Protein AF-A0A7S2AEW8-F1 (afdb_monomer)

Sequence (109 aa):
WAVDGKALKRGNPLRYVNGARTPAQRRRVNVVGVKLEDGQAWYATTRPVPAGTEFLIDYGPGYWEAYEACWGRPERLRAKVRQLRAELRAARPGKRRRLEEALEDAEDE

Organism: NCBI:txid327968

Secondary structure (DSSP, 8-state):
-----SS--SS-GGGGPEE--SHHHHTT--EEEEE-TTS-EEEEESS---TTPPPEE---HHHHHHHIIIIIHHHHHHHHHHHHHHHHHH--HHHHHHHHHHHHHHH--

pLDDT: mean 92.84, std 4.63, range [65.62, 98.31]

Structure (mmCIF, N/CA/C/O backbone):
data_AF-A0A7S2AEW8-F1
#
_entry.id   AF-A0A7S2AEW8-F1
#
loop_
_atom_site.group_PDB
_atom_site.id
_atom_site.type_symbol
_atom_site.label_atom_id
_atom_site.label_alt_id
_atom_site.label_comp_id
_atom_site.label_asym_id
_atom_site.label_entity_id
_atom_site.label_seq_id
_atom_site.pdbx_PDB_ins_code
_atom_site.Cartn_x
_atom_site.Cartn_y
_atom_site.Cartn_z
_atom_site.occupancy
_atom_site.B_iso_or_equiv
_atom_site.auth_seq_id
_atom_site.auth_comp_id
_atom_site.auth_asym_id
_atom_site.auth_atom_id
_atom_site.pdbx_PDB_model_num
ATOM 1 N N . TRP A 1 1 ? 6.025 6.444 17.823 1.00 65.62 1 TRP A N 1
ATOM 2 C CA . TRP A 1 1 ? 6.005 4.992 18.084 1.00 65.62 1 TRP A CA 1
ATOM 3 C C . TRP A 1 1 ? 5.334 4.309 16.900 1.00 65.62 1 TRP A C 1
ATOM 5 O O . TRP A 1 1 ? 4.469 4.929 16.292 1.00 65.62 1 TRP A O 1
ATOM 15 N N . ALA A 1 2 ? 5.759 3.100 16.537 1.00 81.56 2 ALA A N 1
ATOM 16 C CA . ALA A 1 2 ? 5.216 2.344 15.406 1.00 81.56 2 ALA A CA 1
ATOM 17 C C . ALA A 1 2 ? 4.875 0.917 15.857 1.00 81.56 2 ALA A C 1
ATOM 19 O O . ALA A 1 2 ? 5.583 0.363 16.697 1.00 81.56 2 ALA A O 1
ATOM 20 N N . VAL A 1 3 ? 3.805 0.337 15.305 1.00 86.12 3 VAL A N 1
ATOM 21 C CA . VAL A 1 3 ? 3.440 -1.075 15.508 1.00 86.12 3 VAL A CA 1
ATOM 22 C C . VAL A 1 3 ? 3.792 -1.845 14.251 1.00 86.12 3 VAL A C 1
ATOM 24 O O . VAL A 1 3 ? 3.250 -1.553 13.187 1.00 86.12 3 VAL A O 1
ATOM 27 N N . ASP A 1 4 ? 4.658 -2.848 14.375 1.00 89.06 4 ASP A N 1
ATOM 28 C CA . ASP A 1 4 ? 4.974 -3.747 13.268 1.00 89.06 4 ASP A CA 1
ATOM 29 C C . ASP A 1 4 ? 4.266 -5.103 13.433 1.00 89.06 4 ASP A C 1
ATOM 31 O O . ASP A 1 4 ? 4.612 -5.924 14.283 1.00 89.06 4 ASP A O 1
ATOM 35 N N . GLY A 1 5 ? 3.272 -5.357 12.578 1.00 89.19 5 GLY A N 1
ATOM 36 C CA . GLY A 1 5 ? 2.552 -6.633 12.500 1.00 89.19 5 GLY A CA 1
ATOM 37 C C . GLY A 1 5 ? 3.249 -7.712 11.655 1.00 89.19 5 GLY A C 1
ATOM 38 O O . GLY A 1 5 ? 2.657 -8.763 11.378 1.00 89.19 5 GLY A O 1
ATOM 39 N N . LYS A 1 6 ? 4.478 -7.483 11.171 1.00 89.38 6 LYS A N 1
ATOM 40 C CA . LYS A 1 6 ? 5.171 -8.394 10.246 1.00 89.38 6 LYS A CA 1
ATOM 41 C C . LYS A 1 6 ? 5.525 -9.729 10.892 1.00 89.38 6 LYS A C 1
ATOM 43 O O . LYS A 1 6 ? 5.270 -10.762 10.266 1.00 89.38 6 LYS A O 1
ATOM 48 N N . ALA A 1 7 ? 6.088 -9.725 12.100 1.00 89.38 7 ALA A N 1
ATOM 49 C CA . ALA A 1 7 ? 6.563 -10.939 12.772 1.00 89.38 7 ALA A CA 1
ATOM 50 C C . ALA A 1 7 ? 5.416 -11.802 13.327 1.00 89.38 7 ALA A C 1
ATOM 52 O O . ALA A 1 7 ? 5.445 -13.027 13.212 1.00 89.38 7 ALA A O 1
ATOM 53 N N . LEU A 1 8 ? 4.374 -11.172 13.874 1.00 86.62 8 LEU A N 1
ATOM 54 C CA . LEU A 1 8 ? 3.262 -11.870 14.512 1.00 86.62 8 LEU A CA 1
ATOM 55 C C . LEU A 1 8 ? 2.318 -12.477 13.463 1.00 86.62 8 LEU A C 1
ATOM 57 O O . LEU A 1 8 ? 1.569 -11.762 12.806 1.00 86.62 8 LEU A O 1
ATOM 61 N N . LYS A 1 9 ? 2.346 -13.804 13.290 1.00 85.19 9 LYS A N 1
ATOM 62 C CA . LYS A 1 9 ? 1.528 -14.509 12.279 1.00 85.19 9 LYS A CA 1
ATOM 63 C C . LYS A 1 9 ? 0.192 -15.046 12.798 1.00 85.19 9 LYS A C 1
ATOM 65 O O . LYS A 1 9 ? -0.682 -15.349 11.988 1.00 85.19 9 LYS A O 1
ATOM 70 N N . ARG A 1 10 ? 0.039 -15.175 14.119 1.00 90.25 10 ARG A N 1
ATOM 71 C CA . ARG A 1 10 ? -1.149 -15.718 14.803 1.00 90.25 10 ARG A CA 1
ATOM 72 C C . ARG A 1 10 ? -1.685 -14.702 15.810 1.00 90.25 10 ARG A C 1
ATOM 74 O O . ARG A 1 10 ? -0.917 -13.905 16.331 1.00 90.25 10 ARG A O 1
ATOM 81 N N . GLY A 1 11 ? -2.991 -14.728 16.068 1.00 88.81 11 GLY A N 1
ATOM 82 C CA . GLY A 1 11 ? -3.638 -13.875 17.076 1.00 88.81 11 GLY A CA 1
ATOM 83 C C . GLY A 1 11 ? -3.923 -12.431 16.648 1.00 88.81 11 GLY A C 1
ATOM 84 O O . GLY A 1 11 ? -4.683 -11.754 17.325 1.00 88.81 11 GLY A O 1
ATOM 85 N N . ASN A 1 12 ? -3.389 -11.967 15.513 1.00 90.56 12 ASN A N 1
ATOM 86 C CA . ASN A 1 12 ? -3.696 -10.646 14.962 1.00 90.56 12 ASN A CA 1
ATOM 87 C C . ASN A 1 12 ? -4.195 -10.762 13.511 1.00 90.56 12 ASN A C 1
ATOM 89 O O . ASN A 1 12 ? -3.375 -10.793 12.589 1.00 90.56 12 ASN A O 1
ATOM 93 N N . PRO A 1 13 ? -5.517 -10.841 13.284 1.00 92.88 13 PRO A N 1
ATOM 94 C CA . PRO A 1 13 ? -6.077 -10.900 11.937 1.00 92.88 13 PRO A CA 1
ATOM 95 C C . PRO A 1 13 ? -5.991 -9.559 11.189 1.00 92.88 13 PRO A C 1
ATOM 97 O O . PRO A 1 13 ? -5.995 -9.557 9.959 1.00 92.88 13 PRO A O 1
ATOM 100 N N . LEU A 1 14 ? -5.852 -8.423 11.888 1.00 93.88 14 LEU A N 1
ATOM 101 C CA . LEU A 1 14 ? -5.853 -7.093 11.261 1.00 93.88 14 LEU A CA 1
ATOM 102 C C . LEU A 1 14 ? -4.667 -6.882 10.311 1.00 93.88 14 LEU A C 1
ATOM 104 O O . LEU A 1 14 ? -4.773 -6.116 9.360 1.00 93.88 14 LEU A O 1
ATOM 108 N N . ARG A 1 15 ? -3.569 -7.629 10.491 1.00 93.69 15 ARG A N 1
ATOM 109 C CA . ARG A 1 15 ? -2.406 -7.617 9.582 1.00 93.69 15 ARG A CA 1
ATOM 110 C C . ARG A 1 15 ? -2.723 -8.031 8.137 1.00 93.69 15 ARG A C 1
ATOM 112 O O . ARG A 1 15 ? -1.866 -7.875 7.274 1.00 93.69 15 ARG A O 1
ATOM 119 N N . TYR A 1 16 ? -3.886 -8.638 7.904 1.00 94.88 16 TYR A N 1
ATOM 120 C CA . TYR A 1 16 ? -4.327 -9.117 6.593 1.00 94.88 16 TYR A CA 1
ATOM 121 C C . TYR A 1 16 ? -5.391 -8.218 5.951 1.00 94.88 16 TYR A C 1
ATOM 123 O O . TYR A 1 16 ? -5.797 -8.482 4.824 1.00 94.88 16 TYR A O 1
ATOM 131 N N . VAL A 1 17 ? -5.861 -7.178 6.647 1.00 96.62 17 VAL A N 1
ATOM 132 C CA . VAL A 1 17 ? -6.824 -6.227 6.080 1.00 96.62 17 VAL A CA 1
ATOM 133 C C . VAL A 1 17 ? -6.106 -5.363 5.052 1.00 96.62 17 VAL A C 1
ATOM 135 O O . VAL A 1 17 ? -5.158 -4.662 5.397 1.00 96.62 17 VAL A O 1
ATOM 138 N N . ASN A 1 18 ? -6.554 -5.414 3.799 1.00 97.38 18 ASN A N 1
ATOM 139 C CA . ASN A 1 18 ? -5.878 -4.759 2.685 1.00 97.38 18 ASN A CA 1
ATOM 140 C C . ASN A 1 18 ? -6.119 -3.246 2.643 1.00 97.38 18 ASN A C 1
ATOM 142 O O . ASN A 1 18 ? -7.185 -2.741 3.004 1.00 97.38 18 ASN A O 1
ATOM 146 N N . GLY A 1 19 ? -5.124 -2.534 2.116 1.00 96.69 19 GLY A N 1
ATOM 147 C CA . GLY A 1 19 ? -5.207 -1.107 1.834 1.00 96.69 19 GLY A CA 1
ATOM 148 C C . GLY A 1 19 ? -5.874 -0.797 0.487 1.00 96.69 19 GLY A C 1
ATOM 149 O O . GLY A 1 19 ? -5.576 -1.422 -0.532 1.00 96.69 19 GLY A O 1
ATOM 150 N N . ALA A 1 20 ? -6.709 0.239 0.445 1.00 96.56 20 ALA A N 1
ATOM 151 C CA . ALA A 1 20 ? -7.251 0.810 -0.782 1.00 96.56 20 ALA A CA 1
ATOM 152 C C . ALA A 1 20 ? -6.232 1.738 -1.463 1.00 96.56 20 ALA A C 1
ATOM 154 O O . ALA A 1 20 ? -5.914 2.813 -0.956 1.00 96.56 20 ALA A O 1
ATOM 155 N N . ARG A 1 21 ? -5.754 1.360 -2.653 1.00 94.69 21 ARG A N 1
ATOM 156 C CA . ARG A 1 21 ? -4.770 2.151 -3.406 1.00 94.69 21 ARG A CA 1
ATOM 157 C C . ARG A 1 21 ? -5.410 3.051 -4.463 1.00 94.69 21 ARG A C 1
ATOM 159 O O . ARG A 1 21 ? -5.063 4.222 -4.585 1.00 94.69 21 ARG A O 1
ATOM 166 N N . THR A 1 22 ? -6.329 2.502 -5.253 1.00 94.19 22 THR A N 1
ATOM 167 C CA . THR A 1 22 ? -6.957 3.199 -6.387 1.00 94.19 22 THR A CA 1
ATOM 168 C C . THR A 1 22 ? -8.213 3.974 -5.970 1.00 94.19 22 THR A C 1
ATOM 170 O O . THR A 1 22 ? -8.872 3.595 -4.998 1.00 94.19 22 THR A O 1
ATOM 173 N N . PRO A 1 23 ? -8.643 4.996 -6.736 1.00 94.25 23 PRO A N 1
ATOM 174 C CA . PRO A 1 23 ? -9.907 5.691 -6.472 1.00 94.25 23 PRO A CA 1
ATOM 175 C C . PRO A 1 23 ? -11.127 4.757 -6.433 1.00 94.25 23 PRO A C 1
ATOM 177 O O . PRO A 1 23 ? -12.038 4.955 -5.633 1.00 94.25 23 PRO A O 1
ATOM 180 N N . ALA A 1 24 ? -11.141 3.711 -7.267 1.00 96.06 24 ALA A N 1
ATOM 181 C CA . ALA A 1 24 ? -12.204 2.707 -7.266 1.00 96.06 24 ALA A CA 1
ATOM 182 C C . ALA A 1 24 ? -12.230 1.878 -5.974 1.00 96.06 24 ALA A C 1
ATOM 184 O O . ALA A 1 24 ? -13.302 1.635 -5.423 1.00 96.06 24 ALA A O 1
ATOM 185 N N . GLN A 1 25 ? -11.060 1.495 -5.459 1.00 96.12 25 GLN A N 1
ATOM 186 C CA . GLN A 1 25 ? -10.936 0.815 -4.169 1.00 96.12 25 GLN A CA 1
ATOM 187 C C . GLN A 1 25 ? -11.320 1.730 -3.002 1.00 96.12 25 GLN A C 1
ATOM 189 O O . GLN A 1 25 ? -12.016 1.283 -2.099 1.00 96.12 25 GLN A O 1
ATOM 194 N N . ARG A 1 26 ? -10.959 3.020 -3.033 1.00 95.06 26 ARG A N 1
ATOM 195 C CA . ARG A 1 26 ? -11.310 3.968 -1.958 1.00 95.06 26 ARG A CA 1
ATOM 196 C C . ARG A 1 26 ? -12.820 4.086 -1.742 1.00 95.06 26 ARG A C 1
ATOM 198 O O . ARG A 1 26 ? -13.270 4.117 -0.606 1.00 95.06 26 ARG A O 1
ATOM 205 N N . ARG A 1 27 ? -13.626 4.021 -2.809 1.00 95.44 27 ARG A N 1
ATOM 206 C CA . ARG A 1 27 ? -15.103 3.977 -2.703 1.00 95.44 27 ARG A CA 1
ATOM 207 C C . ARG A 1 27 ? -15.634 2.724 -1.983 1.00 95.44 27 ARG A C 1
ATOM 209 O O . ARG A 1 27 ? -16.764 2.708 -1.489 1.00 95.44 27 ARG A O 1
ATOM 216 N N . ARG A 1 28 ? -14.833 1.657 -1.927 1.00 96.75 28 ARG A N 1
ATOM 217 C CA . ARG A 1 28 ? -15.162 0.389 -1.261 1.00 96.75 28 ARG A CA 1
ATOM 218 C C . ARG A 1 28 ? -14.703 0.334 0.197 1.00 96.75 28 ARG A C 1
ATOM 220 O O . ARG A 1 28 ? -15.185 -0.547 0.903 1.00 96.75 28 ARG A O 1
ATOM 227 N N . VAL A 1 29 ? -13.868 1.271 0.659 1.00 97.75 29 VAL A N 1
ATOM 228 C CA . VAL A 1 29 ? -13.410 1.340 2.058 1.00 97.75 29 VAL A CA 1
ATOM 229 C C . VAL A 1 29 ? -14.603 1.263 3.006 1.00 97.75 29 VAL A C 1
ATOM 231 O O . VAL A 1 29 ? -15.631 1.915 2.810 1.00 97.75 29 VAL A O 1
ATOM 234 N N . ASN A 1 30 ? -14.489 0.385 3.990 1.00 98.31 30 ASN A N 1
ATOM 235 C CA . ASN A 1 30 ? -15.542 0.085 4.956 1.00 98.31 30 ASN A CA 1
ATOM 236 C C . ASN A 1 30 ? -14.998 -0.059 6.383 1.00 98.31 30 ASN A C 1
ATOM 238 O O . ASN A 1 30 ? -15.781 -0.306 7.297 1.00 98.31 30 ASN A O 1
ATOM 242 N N . VAL A 1 31 ? -13.688 0.127 6.573 1.00 98.06 31 VAL A N 1
ATOM 243 C CA . VAL A 1 31 ? -13.004 0.092 7.865 1.00 98.06 31 VAL A CA 1
ATOM 244 C C . VAL A 1 31 ? -12.076 1.298 8.001 1.00 98.06 31 VAL A C 1
ATOM 246 O O . VAL A 1 31 ? -11.441 1.720 7.035 1.00 98.06 31 VAL A O 1
ATOM 249 N N . VAL A 1 32 ? -11.986 1.835 9.214 1.00 96.75 32 VAL A N 1
ATOM 250 C CA . VAL A 1 32 ? -11.047 2.885 9.613 1.00 96.75 32 VAL A CA 1
ATOM 251 C C . VAL A 1 32 ? -10.199 2.408 10.791 1.00 96.75 32 VAL A C 1
ATOM 253 O O . VAL A 1 32 ? -10.681 1.676 11.656 1.00 96.75 32 VAL A O 1
ATOM 256 N N . GLY A 1 33 ? -8.932 2.817 10.818 1.00 94.12 33 GLY A N 1
ATOM 257 C CA . GLY A 1 33 ? -8.056 2.622 11.968 1.00 94.12 33 GLY A CA 1
ATOM 258 C C . GLY A 1 33 ? -8.265 3.741 12.983 1.00 94.12 33 GLY A C 1
ATOM 259 O O . GLY A 1 33 ? -8.190 4.916 12.630 1.00 94.12 33 GLY A O 1
ATOM 260 N N . VAL A 1 34 ? -8.506 3.386 14.238 1.00 93.06 34 VAL A N 1
ATOM 261 C CA . VAL A 1 34 ? -8.620 4.320 15.358 1.00 93.06 34 VAL A CA 1
ATOM 262 C C . VAL A 1 34 ? -7.551 3.987 16.384 1.00 93.06 34 VAL A C 1
ATOM 264 O O . VAL A 1 34 ? -7.266 2.824 16.662 1.00 93.06 34 VAL A O 1
ATOM 267 N N . LYS A 1 35 ? -6.931 5.020 16.937 1.00 90.62 35 LYS A N 1
ATOM 268 C CA . LYS A 1 35 ? -5.970 4.884 18.024 1.00 90.62 35 LYS A CA 1
ATOM 269 C C . LYS A 1 35 ? -6.637 5.394 19.287 1.00 90.62 35 LYS A C 1
ATOM 271 O O . LYS A 1 35 ? -7.078 6.541 19.306 1.00 90.62 35 LYS A O 1
ATOM 276 N N . LEU A 1 36 ? -6.714 4.544 20.301 1.00 90.31 36 LEU A N 1
ATOM 277 C CA . LEU A 1 36 ? -7.303 4.903 21.587 1.00 90.31 36 LEU A CA 1
ATOM 278 C C . LEU A 1 36 ? -6.205 5.303 22.585 1.00 90.31 36 LEU A C 1
ATOM 280 O O . LEU A 1 36 ? -5.005 5.191 22.310 1.00 90.31 36 LEU A O 1
ATOM 284 N N . GLU A 1 37 ? -6.623 5.825 23.737 1.00 90.88 37 GLU A N 1
ATOM 285 C CA . GLU A 1 37 ? -5.731 6.299 24.806 1.00 90.88 37 GLU A CA 1
ATOM 286 C C . GLU A 1 37 ? -4.905 5.170 25.441 1.00 90.88 37 GLU A C 1
ATOM 288 O O . GLU A 1 37 ? -3.824 5.418 25.970 1.00 90.88 37 GLU A O 1
ATOM 293 N N . ASP A 1 38 ? -5.359 3.921 25.302 1.00 90.06 38 ASP A N 1
ATOM 294 C CA . ASP A 1 38 ? -4.654 2.702 25.718 1.00 90.06 38 ASP A CA 1
ATOM 295 C C . ASP A 1 38 ? -3.385 2.406 24.892 1.00 90.06 38 ASP A C 1
ATOM 297 O O . ASP A 1 38 ? -2.690 1.419 25.138 1.00 90.06 38 ASP A O 1
ATOM 301 N N . GLY A 1 39 ? -3.082 3.243 23.895 1.00 88.44 39 GLY A N 1
ATOM 302 C CA . GLY A 1 39 ? -1.936 3.074 23.011 1.00 88.44 39 GLY A CA 1
ATOM 303 C C . GLY A 1 39 ? -2.113 1.953 21.988 1.00 88.44 39 GLY A C 1
ATOM 304 O O . GLY A 1 39 ? -1.152 1.619 21.297 1.00 88.44 39 GLY A O 1
ATOM 305 N N . GLN A 1 40 ? -3.312 1.385 21.853 1.00 89.94 40 GLN A N 1
ATOM 306 C CA . GLN A 1 40 ? -3.610 0.334 20.888 1.00 89.94 40 GLN A CA 1
ATOM 307 C C . GLN A 1 40 ? -4.244 0.903 19.615 1.00 89.94 40 GLN A C 1
ATOM 309 O O . GLN A 1 40 ? -4.855 1.976 19.594 1.00 89.94 40 GLN A O 1
ATOM 314 N N . ALA A 1 41 ? -4.070 0.159 18.522 1.00 90.31 41 ALA A N 1
ATOM 315 C CA . ALA A 1 41 ? -4.712 0.433 17.246 1.00 90.31 41 ALA A CA 1
ATOM 316 C C . ALA A 1 41 ? -5.881 -0.534 17.051 1.00 90.31 41 ALA A C 1
ATOM 318 O O . ALA A 1 41 ? -5.699 -1.751 17.036 1.00 90.31 41 ALA A O 1
ATOM 319 N N . TRP A 1 42 ? -7.065 0.027 16.858 1.00 93.25 42 TRP A N 1
ATOM 320 C CA . TRP A 1 42 ? -8.318 -0.688 16.666 1.00 93.25 42 TRP A CA 1
ATOM 321 C C . TRP A 1 42 ? -8.874 -0.405 15.280 1.00 93.25 42 TRP A C 1
ATOM 323 O O . TRP A 1 42 ? -8.603 0.639 14.689 1.00 93.25 42 TRP A O 1
ATOM 333 N N . TYR A 1 43 ? -9.638 -1.346 14.734 1.00 96.44 43 TYR A N 1
ATOM 334 C CA . TYR A 1 43 ? -10.305 -1.189 13.444 1.00 96.44 43 TYR A CA 1
ATOM 335 C C . TYR A 1 43 ? -11.809 -1.107 13.691 1.00 96.44 43 TYR A C 1
ATOM 337 O O . TYR A 1 43 ? -12.376 -1.980 14.344 1.00 96.44 43 TYR A O 1
ATOM 345 N N . ALA A 1 44 ? -12.449 -0.065 13.167 1.00 97.06 44 ALA A N 1
ATOM 346 C CA . ALA A 1 44 ? -13.886 0.148 13.277 1.00 97.06 44 ALA A CA 1
ATOM 347 C C . ALA A 1 44 ? -14.519 0.168 11.886 1.00 97.06 44 ALA A C 1
ATOM 349 O O . ALA A 1 44 ? -13.992 0.788 10.961 1.00 97.06 44 ALA A O 1
ATOM 350 N N . THR A 1 45 ? -15.659 -0.498 11.722 1.00 98.00 45 THR A N 1
ATOM 351 C CA . THR A 1 45 ? -16.427 -0.416 10.476 1.00 98.00 45 THR A CA 1
ATOM 352 C C . THR A 1 45 ? -17.082 0.955 10.348 1.00 98.00 45 THR A C 1
ATOM 354 O O . THR A 1 45 ? -17.713 1.425 11.291 1.00 98.00 45 THR A O 1
ATOM 357 N N . THR A 1 46 ? -16.996 1.579 9.175 1.00 96.88 46 THR A N 1
ATOM 358 C CA . THR A 1 46 ? -17.616 2.893 8.906 1.00 96.88 46 THR A CA 1
ATOM 359 C C . THR A 1 46 ? -19.062 2.790 8.420 1.00 96.88 46 THR A C 1
ATOM 361 O O . THR A 1 46 ? -19.763 3.793 8.316 1.00 96.88 46 THR A O 1
ATOM 364 N N . ARG A 1 47 ? -19.505 1.573 8.090 1.00 97.00 47 ARG A N 1
ATOM 365 C CA . ARG A 1 47 ? -20.840 1.231 7.585 1.00 97.00 47 ARG A CA 1
ATOM 366 C C . ARG A 1 47 ? -21.117 -0.263 7.794 1.00 97.00 47 ARG A C 1
AT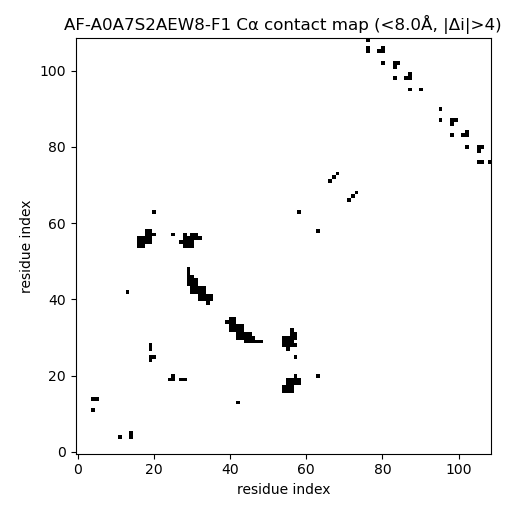OM 368 O O . ARG A 1 47 ? -20.155 -1.010 7.981 1.00 97.00 47 ARG A O 1
ATOM 375 N N . PRO A 1 48 ? -22.378 -0.726 7.706 1.00 97.75 48 PRO A N 1
ATOM 376 C CA . PRO A 1 48 ? -22.680 -2.155 7.665 1.00 97.75 48 PRO A CA 1
ATOM 377 C C . PRO A 1 48 ? -21.891 -2.867 6.557 1.00 97.75 48 PRO A C 1
ATOM 379 O O . PRO A 1 48 ? -21.819 -2.376 5.427 1.00 97.75 48 PRO A O 1
ATOM 382 N N . VAL A 1 49 ? -21.301 -4.021 6.879 1.00 97.44 49 VAL A N 1
ATOM 383 C CA . VAL A 1 49 ? -20.506 -4.829 5.942 1.00 97.44 49 VAL A CA 1
ATOM 384 C C . VAL A 1 49 ? -21.204 -6.174 5.723 1.00 97.44 49 VAL A C 1
ATOM 386 O O . VAL A 1 49 ? -21.265 -6.974 6.656 1.00 97.44 49 VAL A O 1
ATOM 389 N N . PRO A 1 50 ? -21.753 -6.436 4.523 1.00 97.56 50 PRO A N 1
ATOM 390 C CA . PRO A 1 50 ? -22.411 -7.705 4.225 1.00 97.56 50 PRO A CA 1
ATOM 391 C C . PRO A 1 50 ? -21.453 -8.897 4.300 1.00 97.56 50 PRO A C 1
ATOM 393 O O . PRO A 1 50 ? -20.262 -8.772 3.995 1.00 97.56 50 PRO A O 1
ATOM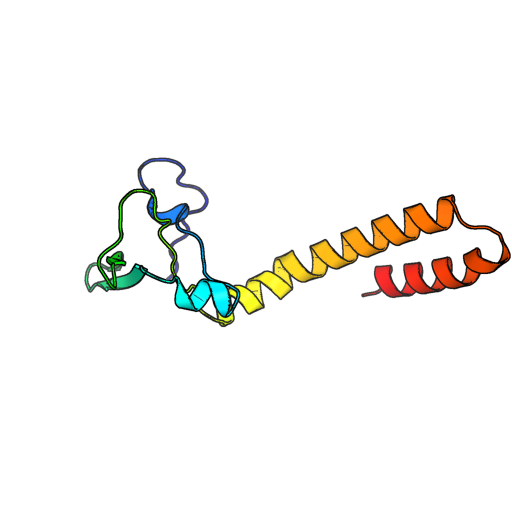 396 N N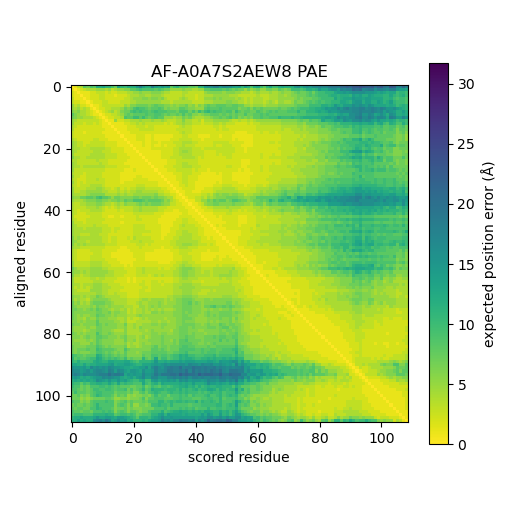 . ALA A 1 51 ? -21.989 -10.076 4.620 1.00 97.81 51 ALA A N 1
ATOM 397 C CA . ALA A 1 51 ? -21.227 -11.321 4.595 1.00 97.81 51 ALA A CA 1
ATOM 398 C C . ALA A 1 51 ? -20.564 -11.549 3.223 1.00 97.81 51 ALA A C 1
ATOM 400 O O . ALA A 1 51 ? -21.146 -11.256 2.179 1.00 97.81 51 ALA A O 1
ATOM 401 N N . GLY A 1 52 ? -19.325 -12.044 3.236 1.00 97.50 52 GLY A N 1
ATOM 402 C CA . GLY A 1 52 ? -18.519 -12.236 2.026 1.00 97.50 52 GLY A CA 1
ATOM 403 C C . GLY A 1 52 ? -17.878 -10.960 1.466 1.00 97.50 52 GLY A C 1
ATOM 404 O O . GLY A 1 52 ? -17.117 -11.042 0.505 1.00 97.50 52 GLY A O 1
ATOM 405 N N . THR A 1 53 ? -18.130 -9.789 2.061 1.00 97.38 53 THR A N 1
ATOM 406 C CA . THR A 1 53 ? -17.466 -8.544 1.654 1.00 97.38 53 THR A CA 1
ATOM 407 C C . THR A 1 53 ? -16.103 -8.418 2.328 1.00 97.38 53 THR A C 1
ATOM 409 O O . THR A 1 53 ? -15.972 -8.584 3.537 1.00 97.38 53 THR A O 1
ATOM 412 N N . GLU A 1 54 ? -15.084 -8.079 1.544 1.00 97.62 54 GLU A N 1
ATOM 413 C CA . GLU A 1 54 ? -13.737 -7.804 2.043 1.00 97.62 54 GLU A CA 1
ATOM 414 C C . GLU A 1 54 ? -13.711 -6.557 2.945 1.00 97.62 54 GLU A C 1
ATOM 416 O O . GLU A 1 54 ? -14.304 -5.522 2.615 1.00 97.62 54 GLU A O 1
ATOM 421 N N . PHE A 1 55 ? -12.979 -6.631 4.059 1.00 98.31 55 PHE A N 1
ATOM 422 C CA . PHE A 1 55 ? -12.602 -5.442 4.818 1.00 98.31 55 PHE A CA 1
ATOM 423 C C . PHE A 1 55 ? -11.473 -4.699 4.115 1.00 98.31 55 PHE A C 1
ATOM 425 O O . PHE A 1 55 ? -10.427 -5.274 3.817 1.00 98.31 55 PHE A O 1
ATOM 432 N N . LEU A 1 56 ? -11.684 -3.407 3.891 1.00 98.00 56 LEU A N 1
ATOM 433 C CA . LEU A 1 56 ? -10.751 -2.551 3.182 1.00 98.00 56 LEU A CA 1
ATOM 434 C C . LEU A 1 56 ? -10.578 -1.240 3.947 1.00 98.00 56 LEU A C 1
ATOM 436 O O . LEU A 1 56 ? -11.566 -0.571 4.269 1.00 98.00 56 LEU A O 1
ATOM 440 N N . 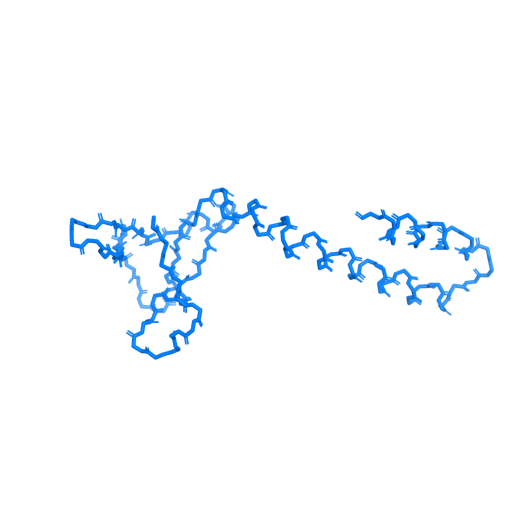ILE A 1 57 ? -9.323 -0.882 4.205 1.00 97.75 57 ILE A N 1
ATOM 441 C CA . ILE A 1 57 ? -8.919 0.332 4.924 1.00 97.75 57 ILE A CA 1
ATOM 442 C C . ILE A 1 57 ? -8.164 1.275 3.985 1.00 97.75 57 ILE A C 1
ATOM 444 O O . ILE A 1 57 ? -7.540 0.835 3.023 1.00 97.75 57 ILE A O 1
ATOM 448 N N . ASP A 1 58 ? -8.200 2.579 4.242 1.00 96.00 58 ASP A N 1
ATOM 449 C CA . ASP A 1 58 ? -7.294 3.521 3.582 1.00 96.00 58 ASP A CA 1
ATOM 450 C C . ASP A 1 58 ? -6.016 3.686 4.420 1.00 96.00 58 ASP A C 1
ATOM 452 O O . ASP A 1 58 ? -6.063 4.210 5.530 1.00 96.00 58 ASP A O 1
ATOM 456 N N . TYR A 1 59 ? -4.873 3.225 3.903 1.00 93.44 59 TYR A N 1
ATOM 457 C CA . TYR A 1 59 ? -3.567 3.436 4.546 1.00 93.44 59 TYR A CA 1
ATOM 458 C C . TYR A 1 59 ? -3.038 4.869 4.386 1.00 93.44 59 TYR A C 1
ATOM 460 O O . TYR A 1 59 ? -2.040 5.231 5.009 1.00 93.44 59 TYR A O 1
ATOM 468 N N . GLY A 1 60 ? -3.695 5.686 3.562 1.00 91.00 60 GLY A N 1
ATOM 469 C CA . GLY A 1 60 ? -3.297 7.052 3.269 1.00 91.00 60 GLY A CA 1
ATOM 470 C C . GLY A 1 60 ? -2.229 7.159 2.171 1.00 91.00 60 GLY A C 1
ATOM 471 O O . GLY A 1 60 ? -1.561 6.180 1.825 1.00 91.00 60 GLY A O 1
ATOM 472 N N . PRO A 1 61 ? -2.058 8.362 1.592 1.00 91.50 61 PRO A N 1
ATOM 473 C CA . PRO A 1 61 ? -1.146 8.596 0.471 1.00 91.50 61 PRO A CA 1
ATOM 474 C C . PRO A 1 61 ? 0.318 8.318 0.832 1.00 91.50 61 PRO A C 1
ATOM 476 O O . PRO A 1 61 ? 1.000 7.635 0.074 1.00 91.50 61 PRO A O 1
ATOM 479 N N . GLY A 1 62 ? 0.766 8.732 2.023 1.00 92.31 62 GLY A N 1
ATOM 480 C CA . GLY A 1 62 ? 2.161 8.564 2.448 1.00 92.31 62 GLY A CA 1
ATOM 481 C C . GLY A 1 62 ? 2.617 7.102 2.521 1.00 92.31 62 GLY A C 1
ATOM 482 O O . GLY A 1 62 ? 3.763 6.798 2.199 1.00 92.31 62 GLY A O 1
ATOM 483 N N . TYR A 1 63 ? 1.718 6.169 2.864 1.00 93.00 63 TYR A N 1
ATOM 484 C CA . TYR A 1 63 ? 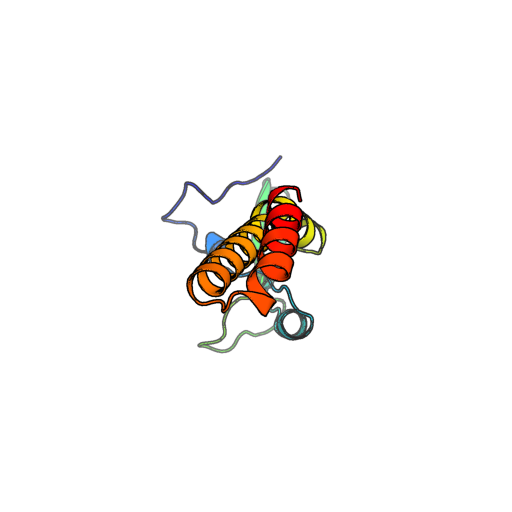2.038 4.740 2.810 1.00 93.00 63 TYR A CA 1
ATOM 485 C C . TYR A 1 63 ? 2.312 4.283 1.373 1.00 93.00 63 TYR A C 1
ATOM 487 O O . TYR A 1 63 ? 3.287 3.580 1.118 1.00 93.00 63 TYR A O 1
ATOM 495 N N . TRP A 1 64 ? 1.461 4.681 0.424 1.00 94.06 64 TRP A N 1
ATOM 496 C CA . TRP A 1 64 ? 1.595 4.276 -0.975 1.00 94.06 64 TRP A CA 1
ATOM 497 C C . TRP A 1 64 ? 2.792 4.925 -1.667 1.00 94.06 64 TRP A C 1
ATOM 499 O O . TRP A 1 64 ? 3.431 4.276 -2.490 1.00 94.06 64 TRP A O 1
ATOM 509 N N . GLU A 1 65 ? 3.115 6.168 -1.315 1.00 94.38 65 GLU A N 1
ATOM 510 C CA . GLU A 1 65 ? 4.323 6.860 -1.771 1.00 94.38 65 GLU A CA 1
ATOM 511 C C . GLU A 1 65 ? 5.584 6.128 -1.301 1.00 94.38 65 GLU A C 1
ATOM 513 O O . GLU A 1 65 ? 6.434 5.771 -2.119 1.00 94.38 65 GLU A O 1
ATOM 518 N N . ALA A 1 66 ? 5.664 5.808 -0.004 1.00 93.25 66 ALA A N 1
ATOM 519 C CA . ALA A 1 66 ? 6.758 5.010 0.543 1.00 93.25 66 ALA A CA 1
ATOM 520 C C . ALA A 1 66 ? 6.816 3.616 -0.099 1.00 93.25 66 ALA A C 1
ATOM 522 O O . ALA A 1 66 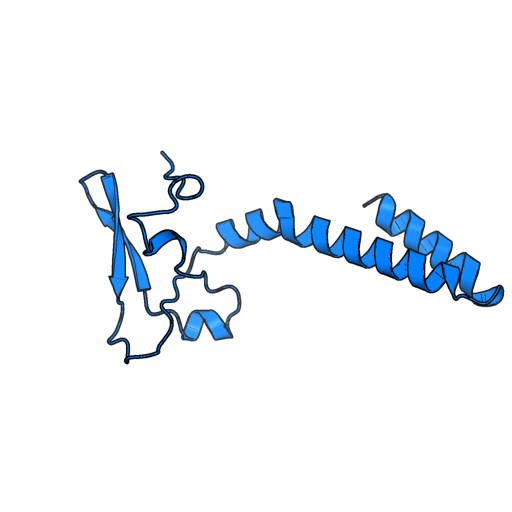? 7.894 3.118 -0.427 1.00 93.25 66 ALA A O 1
ATOM 523 N N . TYR A 1 67 ? 5.655 2.998 -0.333 1.00 93.38 67 TYR A N 1
ATOM 524 C CA . TYR A 1 67 ? 5.584 1.698 -0.982 1.00 93.38 67 TYR A CA 1
ATOM 525 C C . TYR A 1 67 ? 6.149 1.729 -2.408 1.00 93.38 67 TYR A C 1
ATOM 527 O O . TYR A 1 67 ? 6.919 0.849 -2.799 1.00 93.38 67 TYR A O 1
ATOM 535 N N . GLU A 1 68 ? 5.779 2.741 -3.193 1.00 94.06 68 GLU A N 1
ATOM 536 C CA . GLU A 1 68 ? 6.270 2.915 -4.559 1.00 94.06 68 GLU A CA 1
ATOM 537 C C . GLU A 1 68 ? 7.771 3.190 -4.600 1.00 94.06 68 GLU A C 1
ATOM 539 O O . GLU A 1 68 ? 8.456 2.616 -5.443 1.00 94.06 68 GLU A O 1
ATOM 544 N N . ALA A 1 69 ? 8.293 3.992 -3.672 1.00 93.69 69 ALA A N 1
ATOM 545 C CA . ALA A 1 69 ? 9.723 4.267 -3.587 1.00 93.69 69 ALA A CA 1
ATOM 546 C C . ALA A 1 69 ? 10.536 3.012 -3.223 1.00 93.69 69 ALA A C 1
ATOM 548 O O . ALA A 1 69 ? 11.536 2.712 -3.872 1.00 93.69 69 ALA A O 1
ATOM 549 N N . CYS A 1 70 ? 10.107 2.261 -2.205 1.00 93.69 70 CYS A N 1
ATOM 550 C CA . CYS A 1 70 ? 10.891 1.147 -1.669 1.00 93.69 70 CYS A CA 1
ATOM 551 C C . CYS A 1 70 ? 10.723 -0.166 -2.442 1.00 93.69 70 CYS A C 1
ATOM 553 O O . CYS A 1 70 ? 11.671 -0.947 -2.528 1.00 93.69 70 CYS A O 1
ATOM 555 N N . TRP A 1 71 ? 9.528 -0.442 -2.973 1.00 91.56 71 TRP A N 1
ATOM 556 C CA . TRP A 1 71 ? 9.219 -1.743 -3.576 1.00 91.56 71 TRP A CA 1
ATOM 557 C C . TRP A 1 71 ? 8.646 -1.623 -4.988 1.00 91.56 71 TRP A C 1
ATOM 559 O O . TRP A 1 71 ? 9.127 -2.313 -5.885 1.00 91.56 71 TRP A O 1
ATOM 569 N N . GLY A 1 72 ? 7.679 -0.728 -5.214 1.00 92.56 72 GLY A N 1
ATOM 570 C CA . GLY A 1 72 ? 6.957 -0.644 -6.489 1.00 92.56 72 GLY A CA 1
ATOM 571 C C . GLY A 1 72 ? 7.840 -0.285 -7.690 1.00 92.56 72 GLY A C 1
ATOM 572 O O . GLY A 1 72 ? 7.865 -1.017 -8.682 1.00 92.56 72 GLY A O 1
ATOM 573 N N . ARG A 1 73 ? 8.586 0.824 -7.615 1.00 92.38 73 ARG A N 1
ATOM 574 C CA . ARG A 1 73 ? 9.479 1.276 -8.695 1.00 92.38 73 ARG A CA 1
ATOM 575 C C . ARG A 1 73 ? 10.618 0.280 -8.953 1.00 92.38 73 ARG A C 1
ATOM 577 O O . ARG A 1 73 ? 10.744 -0.133 -10.107 1.00 92.38 73 ARG A O 1
ATOM 584 N N . PRO A 1 74 ? 11.371 -0.198 -7.939 1.00 94.44 74 PRO A N 1
ATOM 585 C CA . PRO A 1 74 ? 12.410 -1.206 -8.160 1.00 94.44 74 PRO A CA 1
ATOM 586 C C . PRO A 1 74 ? 11.893 -2.499 -8.803 1.00 94.44 74 PRO A C 1
ATOM 588 O O . PRO A 1 74 ? 12.557 -3.074 -9.663 1.00 94.44 74 PRO A O 1
ATOM 591 N N . GLU A 1 75 ? 10.706 -2.976 -8.417 1.00 94.06 75 GLU A N 1
ATOM 592 C CA . GLU A 1 75 ? 10.114 -4.179 -9.011 1.00 94.06 75 GLU A CA 1
ATOM 593 C C . GLU A 1 75 ? 9.782 -3.980 -10.495 1.00 94.06 75 GLU A C 1
ATOM 595 O O . GLU A 1 75 ? 10.116 -4.835 -11.322 1.00 94.06 75 GLU A O 1
ATOM 600 N N . ARG A 1 76 ? 9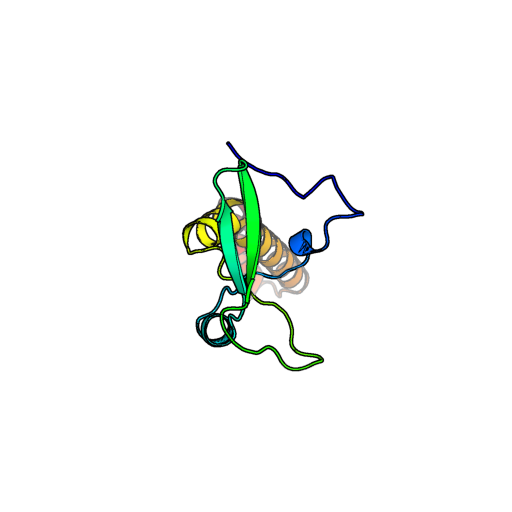.186 -2.836 -10.855 1.00 94.00 76 ARG A N 1
ATOM 601 C CA . ARG A 1 76 ? 8.897 -2.507 -12.259 1.00 94.00 76 ARG A CA 1
ATOM 602 C C . ARG A 1 76 ? 10.167 -2.366 -13.084 1.00 94.00 76 ARG A C 1
ATOM 604 O O . ARG A 1 76 ? 10.197 -2.875 -14.202 1.00 94.00 76 ARG A O 1
ATOM 611 N N . LEU A 1 77 ? 11.206 -1.737 -12.537 1.00 94.38 77 LEU A N 1
ATOM 612 C CA . LEU A 1 77 ? 12.486 -1.594 -13.225 1.00 94.38 77 LEU A CA 1
ATOM 613 C C . LEU A 1 77 ? 13.110 -2.964 -13.507 1.00 94.38 77 LEU A C 1
ATOM 615 O O . LEU A 1 77 ? 13.422 -3.283 -14.650 1.00 94.38 77 LEU A O 1
ATOM 619 N N . ARG A 1 78 ? 13.161 -3.848 -12.501 1.00 95.25 78 ARG A N 1
ATOM 620 C CA . ARG A 1 78 ? 13.631 -5.234 -12.679 1.00 95.25 78 ARG A CA 1
ATOM 621 C C . ARG A 1 78 ? 12.808 -5.999 -13.712 1.00 95.25 78 ARG A C 1
ATOM 623 O O . ARG A 1 78 ? 13.365 -6.758 -14.505 1.00 95.25 78 ARG A O 1
ATOM 630 N N . ALA A 1 79 ? 11.487 -5.821 -13.715 1.00 94.38 79 ALA A N 1
ATOM 631 C CA . ALA A 1 79 ? 10.615 -6.443 -14.704 1.00 94.38 79 ALA A CA 1
ATOM 632 C C . ALA A 1 79 ? 10.898 -5.922 -16.124 1.00 94.38 79 ALA A C 1
ATOM 634 O O . ALA A 1 79 ? 10.985 -6.736 -17.045 1.00 94.38 79 ALA A O 1
ATOM 635 N N . LYS A 1 80 ? 11.106 -4.607 -16.281 1.00 95.62 80 LYS A N 1
ATOM 636 C CA . LYS A 1 80 ? 11.478 -3.951 -17.542 1.00 95.62 80 LYS A CA 1
ATOM 637 C C . LYS A 1 80 ? 12.833 -4.448 -18.047 1.00 95.62 80 LYS A C 1
ATOM 639 O O . LYS A 1 80 ? 12.912 -4.916 -19.177 1.00 95.62 80 LYS A O 1
ATOM 644 N N . VAL A 1 81 ? 13.862 -4.464 -17.200 1.00 96.31 81 VAL A N 1
ATOM 645 C CA . VAL A 1 81 ? 15.193 -5.020 -17.514 1.00 96.31 81 VAL A CA 1
ATOM 646 C C . VAL A 1 81 ? 15.081 -6.478 -17.964 1.00 96.31 81 VAL A C 1
ATOM 648 O O . VAL A 1 81 ? 15.621 -6.869 -18.998 1.00 96.31 81 VAL A O 1
ATOM 651 N N . ARG A 1 82 ? 14.317 -7.304 -17.238 1.00 96.50 82 ARG A N 1
ATOM 652 C CA . ARG A 1 82 ? 14.086 -8.708 -17.610 1.00 96.50 82 ARG A CA 1
ATOM 653 C C . ARG A 1 82 ? 13.398 -8.839 -18.971 1.00 96.50 82 ARG A C 1
ATOM 655 O O . ARG A 1 82 ? 13.769 -9.725 -19.742 1.00 96.50 82 ARG A O 1
ATOM 662 N N . GLN A 1 83 ? 12.413 -7.990 -19.256 1.00 96.25 83 GLN A N 1
ATOM 663 C CA . GLN A 1 83 ? 11.729 -7.957 -20.546 1.00 96.25 83 GLN A CA 1
ATOM 664 C C . GLN A 1 83 ? 12.692 -7.552 -21.668 1.00 96.25 83 GLN A C 1
ATOM 666 O O . GLN A 1 83 ? 12.807 -8.287 -22.644 1.00 96.25 83 GLN A O 1
ATOM 671 N N . LEU A 1 84 ? 13.445 -6.463 -21.502 1.00 94.81 84 LEU A N 1
ATOM 672 C CA . LEU A 1 84 ? 14.420 -5.984 -22.487 1.00 94.81 84 LEU A CA 1
ATOM 673 C C . LEU A 1 84 ? 15.497 -7.034 -22.777 1.00 94.81 84 LEU A C 1
ATOM 675 O O . LEU A 1 84 ? 15.778 -7.326 -23.935 1.00 94.81 84 LEU A O 1
ATOM 679 N N . ARG A 1 85 ? 16.017 -7.712 -21.747 1.00 94.62 85 ARG A N 1
ATOM 680 C CA . ARG A 1 85 ? 16.946 -8.844 -21.916 1.00 94.62 85 ARG A CA 1
ATOM 681 C C . ARG A 1 85 ? 16.319 -10.026 -22.665 1.00 94.62 85 ARG A C 1
ATOM 683 O O . ARG A 1 85 ? 17.023 -10.773 -23.346 1.00 94.62 85 ARG A O 1
ATOM 690 N N . ALA A 1 86 ? 15.018 -10.272 -22.516 1.00 95.19 86 ALA A N 1
ATOM 691 C CA . ALA A 1 86 ? 14.322 -11.314 -23.271 1.00 95.19 86 ALA A CA 1
ATOM 692 C C . ALA A 1 86 ? 14.114 -10.907 -24.737 1.00 95.19 86 ALA A C 1
ATOM 694 O O . ALA A 1 86 ? 14.408 -11.696 -25.634 1.00 95.19 86 ALA A O 1
ATOM 695 N N . GLU A 1 87 ? 13.687 -9.669 -24.980 1.00 93.94 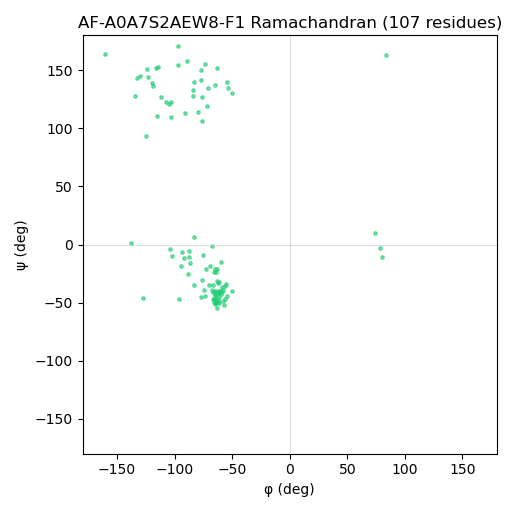87 GLU A N 1
ATOM 696 C CA . GLU A 1 87 ? 13.516 -9.116 -26.324 1.00 93.94 87 GLU A CA 1
ATOM 697 C C . GLU A 1 87 ? 14.844 -9.052 -27.078 1.00 93.94 87 GLU A C 1
ATOM 699 O O . GLU A 1 87 ? 14.901 -9.454 -28.237 1.00 93.94 87 GLU A O 1
ATOM 704 N N . LEU A 1 88 ? 15.931 -8.653 -26.414 1.00 93.81 88 LEU A N 1
ATOM 705 C CA . LEU A 1 88 ? 17.268 -8.597 -27.000 1.00 93.81 88 LEU A CA 1
ATOM 706 C C . LEU A 1 88 ? 17.756 -9.975 -27.465 1.00 93.81 88 LEU A C 1
ATOM 708 O O . LEU A 1 88 ? 18.332 -10.097 -28.546 1.00 93.81 88 LEU A O 1
ATOM 712 N N . ARG A 1 89 ? 17.477 -11.029 -26.685 1.00 92.19 89 ARG A N 1
ATOM 713 C CA . ARG A 1 89 ? 17.786 -12.418 -27.069 1.00 92.19 89 ARG A CA 1
ATOM 714 C C . ARG A 1 89 ? 17.013 -12.870 -28.310 1.00 92.19 89 ARG A C 1
ATOM 716 O O . ARG A 1 89 ? 17.531 -13.679 -29.071 1.00 92.19 89 ARG A O 1
ATOM 723 N N . ALA A 1 90 ? 15.805 -12.351 -28.518 1.00 92.69 90 ALA A N 1
ATOM 724 C CA . ALA A 1 90 ? 14.957 -12.671 -29.666 1.00 92.69 90 ALA A CA 1
ATOM 725 C C . ALA A 1 90 ? 15.118 -11.693 -30.852 1.00 92.69 90 ALA A C 1
ATOM 727 O O . ALA A 1 90 ? 14.523 -11.901 -31.914 1.00 92.69 90 ALA A O 1
ATOM 728 N N . ALA A 1 91 ? 15.879 -10.607 -30.691 1.00 91.12 91 ALA A N 1
ATOM 729 C CA . ALA A 1 91 ? 15.912 -9.505 -31.642 1.00 91.12 91 ALA A CA 1
ATOM 730 C C . ALA A 1 91 ? 16.748 -9.807 -32.894 1.00 91.12 91 ALA A C 1
ATOM 732 O O . ALA A 1 91 ? 17.844 -10.364 -32.840 1.00 91.12 91 ALA A O 1
ATOM 733 N N . ARG A 1 92 ? 16.256 -9.328 -34.044 1.00 88.62 92 ARG A N 1
ATOM 734 C CA . ARG A 1 92 ? 17.027 -9.253 -35.295 1.00 88.62 92 ARG A CA 1
ATOM 735 C C . ARG A 1 92 ? 18.060 -8.114 -35.219 1.00 88.62 92 ARG A C 1
ATOM 737 O O . ARG A 1 92 ? 17.789 -7.122 -34.536 1.00 88.62 92 ARG A O 1
ATOM 744 N N . PRO A 1 93 ? 19.170 -8.170 -35.986 1.00 83.56 93 PRO A N 1
ATOM 745 C CA . PRO A 1 93 ? 20.267 -7.197 -35.900 1.00 83.56 93 PRO A CA 1
ATOM 746 C C . PRO A 1 93 ? 19.830 -5.723 -35.956 1.00 83.56 93 PRO A C 1
ATOM 748 O O . PRO A 1 93 ? 20.304 -4.912 -35.169 1.00 83.56 93 PRO A O 1
ATOM 751 N N . GLY A 1 94 ? 18.850 -5.378 -36.800 1.00 82.62 94 GLY A N 1
ATOM 752 C CA . GLY A 1 94 ? 18.37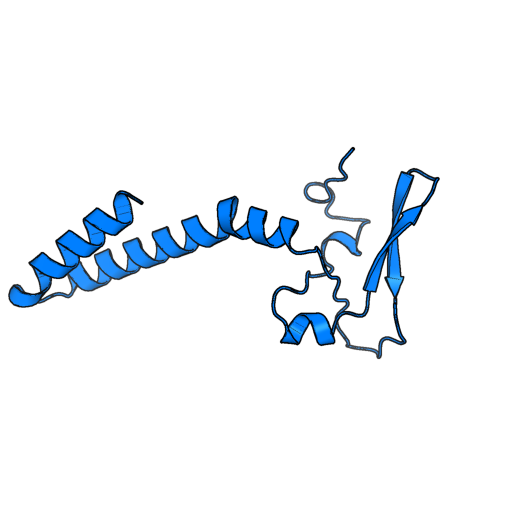6 -3.994 -36.951 1.00 82.62 94 GLY A CA 1
ATOM 753 C C . GLY A 1 94 ? 17.615 -3.408 -35.751 1.00 82.62 94 GLY A C 1
ATOM 754 O O . GLY A 1 94 ? 17.496 -2.193 -35.653 1.00 82.62 94 GLY A O 1
ATOM 755 N N . LYS A 1 95 ? 17.102 -4.237 -34.831 1.00 87.50 95 LYS A N 1
ATOM 756 C CA . LYS A 1 95 ? 16.426 -3.773 -33.599 1.00 87.50 95 LYS A CA 1
ATOM 757 C C . LYS A 1 95 ? 17.310 -3.880 -32.358 1.00 87.50 95 LYS A C 1
ATOM 759 O O . LYS A 1 95 ? 16.938 -3.370 -31.307 1.00 87.50 95 LYS A O 1
ATOM 764 N N . ARG A 1 96 ? 18.462 -4.540 -32.487 1.00 89.94 96 ARG A N 1
ATOM 765 C CA . ARG A 1 96 ? 19.330 -4.909 -31.371 1.00 89.94 96 ARG A CA 1
ATOM 766 C C . ARG A 1 96 ? 19.920 -3.684 -30.673 1.00 89.94 96 ARG A C 1
ATOM 768 O O . ARG A 1 96 ? 19.709 -3.527 -29.481 1.00 89.94 96 ARG A O 1
ATOM 775 N N . ARG A 1 97 ? 20.516 -2.767 -31.444 1.00 90.38 97 ARG A N 1
ATOM 776 C CA . ARG A 1 97 ? 21.137 -1.536 -30.925 1.00 90.38 97 ARG A CA 1
ATOM 777 C C . ARG A 1 97 ? 20.179 -0.698 -30.068 1.00 90.38 97 ARG A C 1
ATOM 779 O O . ARG A 1 97 ? 20.550 -0.254 -28.995 1.00 90.38 97 ARG A O 1
ATOM 786 N N . ARG A 1 98 ? 18.930 -0.524 -30.515 1.00 92.31 98 ARG A N 1
ATOM 787 C CA . ARG A 1 98 ? 17.913 0.240 -29.770 1.00 92.31 98 ARG A CA 1
ATOM 788 C C . ARG A 1 98 ? 17.511 -0.443 -28.457 1.00 92.31 98 ARG A C 1
ATOM 790 O O . ARG A 1 98 ? 17.175 0.233 -27.495 1.00 92.31 98 ARG A O 1
ATOM 797 N N . LEU A 1 99 ? 17.478 -1.775 -28.439 1.00 92.31 99 LEU A N 1
ATOM 798 C CA . LEU A 1 99 ? 17.158 -2.542 -27.233 1.00 92.31 99 LEU A CA 1
ATOM 799 C C . LEU A 1 99 ? 18.329 -2.575 -26.245 1.00 92.31 99 LEU A C 1
ATOM 801 O O . LEU A 1 99 ? 18.078 -2.651 -25.050 1.00 92.31 99 LEU A O 1
ATOM 805 N N . GLU A 1 100 ? 19.571 -2.522 -26.735 1.00 92.00 100 GLU A N 1
ATOM 806 C CA . GLU A 1 100 ? 20.780 -2.390 -25.909 1.00 92.00 100 GLU A CA 1
ATOM 807 C C . GLU A 1 100 ? 20.805 -1.028 -25.205 1.00 92.00 100 GLU A C 1
ATOM 809 O O . GLU A 1 100 ? 20.900 -0.996 -23.986 1.00 92.00 100 GLU A O 1
ATOM 814 N N . GLU A 1 101 ? 20.584 0.062 -25.943 1.00 92.94 101 GLU A N 1
ATOM 815 C CA . GLU A 1 101 ? 20.481 1.422 -25.384 1.00 92.94 101 GLU A CA 1
ATOM 816 C C . GLU A 1 101 ? 19.366 1.519 -24.327 1.00 92.94 101 GLU A C 1
ATOM 818 O O . GLU A 1 101 ? 19.594 1.932 -23.197 1.00 92.94 101 GLU A O 1
ATOM 823 N N . ALA A 1 102 ? 18.167 1.014 -24.639 1.00 91.69 102 ALA A N 1
ATOM 824 C CA . ALA A 1 102 ? 17.057 1.023 -23.686 1.00 91.69 102 ALA A CA 1
ATOM 825 C C . ALA A 1 102 ? 17.290 0.140 -22.443 1.00 91.69 102 ALA A C 1
ATOM 827 O O . ALA A 1 102 ? 16.612 0.332 -21.429 1.00 91.69 102 ALA A O 1
ATOM 828 N N . LEU A 1 103 ? 18.159 -0.875 -22.543 1.00 93.88 103 LEU A N 1
ATOM 829 C CA . LEU A 1 103 ? 18.545 -1.730 -21.422 1.00 93.88 103 LEU A CA 1
ATOM 830 C C . LEU A 1 103 ? 19.545 -1.014 -20.516 1.00 93.88 103 LEU A C 1
ATOM 832 O O . LEU A 1 103 ? 19.340 -1.048 -19.310 1.00 93.88 103 LEU A O 1
ATOM 836 N N . GLU A 1 104 ? 20.555 -0.363 -21.092 1.00 92.88 104 GLU A N 1
ATOM 837 C CA . GLU A 1 104 ? 21.544 0.450 -20.372 1.00 92.88 104 GLU A CA 1
ATOM 838 C C . GLU A 1 104 ? 20.846 1.562 -19.575 1.00 92.88 104 GLU A C 1
ATOM 840 O O . GLU A 1 104 ? 20.935 1.584 -18.349 1.00 92.88 104 GLU A O 1
ATOM 845 N N . ASP A 1 105 ? 19.980 2.344 -20.230 1.00 92.69 105 ASP A N 1
ATOM 846 C CA . ASP A 1 105 ? 19.174 3.388 -19.579 1.00 92.69 105 ASP A CA 1
ATOM 847 C C . ASP A 1 105 ? 18.332 2.862 -18.402 1.00 92.69 105 ASP A C 1
ATOM 849 O O . ASP A 1 105 ? 18.051 3.581 -17.446 1.00 92.69 105 ASP A O 1
ATOM 853 N N . ALA A 1 106 ? 17.852 1.617 -18.489 1.00 90.19 106 ALA A N 1
ATOM 854 C CA . ALA A 1 106 ? 17.020 1.005 -17.455 1.00 90.19 106 ALA A CA 1
ATOM 855 C C . ALA A 1 106 ? 17.832 0.330 -16.337 1.00 90.19 106 ALA A C 1
ATOM 857 O O . ALA A 1 106 ? 17.255 -0.015 -15.307 1.00 90.19 106 ALA A O 1
ATOM 858 N N . GLU A 1 107 ? 19.121 0.071 -16.546 1.00 89.38 107 GLU A N 1
ATOM 859 C CA . GLU A 1 107 ? 20.033 -0.457 -15.527 1.00 89.38 107 GLU A CA 1
ATOM 860 C C . GLU A 1 107 ? 20.682 0.670 -14.708 1.00 89.38 107 GLU A C 1
ATOM 862 O O . GLU A 1 107 ? 20.999 0.443 -13.539 1.00 89.38 107 GLU A O 1
ATOM 867 N N . ASP A 1 108 ? 20.784 1.870 -15.285 1.00 88.81 108 ASP A N 1
ATOM 868 C CA . ASP A 1 108 ? 21.345 3.071 -14.654 1.00 88.81 108 ASP A CA 1
ATOM 869 C C . ASP A 1 108 ? 20.327 3.908 -13.839 1.00 88.81 108 ASP A C 1
ATOM 871 O O . ASP A 1 108 ? 20.711 4.873 -13.172 1.00 88.81 108 ASP A O 1
ATOM 875 N N . GLU A 1 109 ? 19.034 3.553 -13.872 1.00 77.31 109 GLU A N 1
ATOM 876 C CA . GLU A 1 109 ? 17.929 4.222 -13.143 1.00 77.31 109 GLU A CA 1
ATOM 877 C C . GLU A 1 109 ? 17.727 3.715 -11.699 1.00 77.31 109 GLU A C 1
ATOM 879 O O . GLU A 1 109 ? 17.405 4.551 -10.817 1.00 77.31 109 GLU A O 1
#

Foldseek 3Di:
DDDDPPPPPPDDPVVVQEEQDDPVSVVLAQWEWDQDPVRDIDIDGPDDDDPPRGHYYHPDPVVVVVCCVPPVVVVVLVVLLVVLVVCLVVDDPVCNVVSVVVNVVSVVD

Nearest PDB structures (foldseek):
  4v70-assembly1_AT  TM=6.131E-01  e=8.916E+00  Escherichia coli K-12
  4ij2-assembly1_F  TM=4.309E-01  e=3.751E+00  Staphylococcus aureus subsp. aureus USA300

InterPro domains:
  IPR001214 SET domain [PF00856] (2-60)
  IPR046341 SET domain superfamily [G3DSA:2.170.270.10] (1-71)
  IPR046341 SET domain superfamily [SSF82199] (5-70)

Solvent-accessible surface area (backbone atoms only — not comparable to full-atom values): 6750 Å² total; per-residue (Å²): 140,85,87,80,58,80,83,56,82,69,99,52,74,71,75,69,55,44,68,39,82,49,75,76,44,50,75,58,47,37,35,43,83,46,73,53,94,87,75,47,81,45,78,44,70,79,53,93,76,62,90,95,59,78,66,23,27,70,68,54,67,68,51,55,54,52,41,35,67,75,46,49,50,57,50,51,41,54,51,49,42,53,48,38,58,50,49,50,76,71,45,55,80,92,55,33,66,64,41,50,54,57,35,52,61,50,73,77,108

Radius of gyration: 21.13 Å; Cα contacts (8 Å, |Δi|>4): 88; chains: 1; bounding box: 44×24×63 Å

Mean predicted aligned error: 5.65 Å